Protein AF-A0A849QPF2-F1 (afdb_monomer_lite)

Structure (mmCIF, N/CA/C/O backbone):
data_AF-A0A849QPF2-F1
#
_entry.id   AF-A0A849QPF2-F1
#
loop_
_atom_site.group_PDB
_atom_site.id
_atom_site.type_symbol
_atom_site.label_atom_id
_atom_site.label_alt_id
_atom_site.label_comp_id
_atom_site.label_asym_id
_atom_site.label_entity_id
_atom_site.label_seq_id
_atom_site.pdbx_PDB_ins_code
_atom_site.Cartn_x
_atom_site.Cartn_y
_atom_site.Cartn_z
_atom_site.occupancy
_atom_site.B_iso_or_equiv
_atom_site.auth_seq_id
_atom_site.auth_comp_id
_atom_site.auth_asym_id
_atom_site.auth_atom_id
_atom_site.pdbx_PDB_model_num
ATOM 1 N N . MET A 1 1 ? 4.076 -2.887 12.154 1.00 61.78 1 MET A N 1
ATOM 2 C CA . MET A 1 1 ? 3.739 -2.187 10.897 1.00 61.78 1 MET A CA 1
ATOM 3 C C . MET A 1 1 ? 3.262 -3.240 9.918 1.00 61.78 1 MET A C 1
ATOM 5 O O . MET A 1 1 ? 4.064 -4.089 9.542 1.00 61.78 1 MET A O 1
ATOM 9 N N . SER A 1 2 ? 1.975 -3.258 9.586 1.00 91.19 2 SER A N 1
ATOM 10 C CA . SER A 1 2 ? 1.426 -4.275 8.682 1.00 91.19 2 SER A CA 1
ATOM 11 C C . SER A 1 2 ? 1.463 -3.736 7.259 1.00 91.19 2 SER A C 1
ATOM 13 O O . SER A 1 2 ? 0.749 -2.790 6.940 1.00 91.19 2 SER A O 1
ATOM 15 N N . LYS A 1 3 ? 2.337 -4.304 6.427 1.00 95.75 3 LYS A N 1
ATOM 16 C CA . LYS A 1 3 ? 2.426 -3.992 4.997 1.00 95.75 3 LYS A CA 1
ATOM 17 C C . LYS A 1 3 ? 1.462 -4.880 4.215 1.00 95.75 3 LYS A C 1
ATOM 19 O O . LYS A 1 3 ? 1.319 -6.057 4.535 1.00 95.75 3 LYS A O 1
ATOM 24 N N . ILE A 1 4 ? 0.844 -4.318 3.185 1.00 96.69 4 ILE A N 1
ATOM 25 C CA . ILE A 1 4 ? -0.056 -5.011 2.265 1.00 96.69 4 ILE A CA 1
ATOM 26 C C . ILE A 1 4 ? 0.632 -5.069 0.907 1.00 96.69 4 ILE A C 1
ATOM 28 O O . ILE A 1 4 ? 1.082 -4.051 0.369 1.00 96.69 4 ILE A O 1
ATOM 32 N N . TYR A 1 5 ? 0.715 -6.277 0.372 1.00 97.50 5 TYR A N 1
ATOM 33 C CA . TYR A 1 5 ? 1.359 -6.575 -0.896 1.00 97.50 5 TYR A CA 1
ATOM 34 C C . TYR A 1 5 ? 0.293 -6.982 -1.910 1.00 97.50 5 TYR A C 1
ATOM 36 O O . TYR A 1 5 ? -0.682 -7.638 -1.527 1.00 97.50 5 TYR A O 1
ATOM 44 N N . PRO A 1 6 ? 0.467 -6.629 -3.191 1.00 96.81 6 PRO A N 1
ATOM 45 C CA . PRO A 1 6 ? -0.300 -7.250 -4.256 1.00 96.81 6 PRO A CA 1
ATOM 46 C C . PRO A 1 6 ? -0.148 -8.776 -4.215 1.00 96.81 6 PRO A C 1
ATOM 48 O O . PRO A 1 6 ? 0.891 -9.306 -3.822 1.00 96.81 6 PRO A O 1
ATOM 51 N N . THR A 1 7 ? -1.182 -9.500 -4.627 1.00 97.31 7 THR A N 1
ATOM 52 C CA . THR A 1 7 ? -1.079 -10.950 -4.830 1.00 97.31 7 THR A CA 1
ATOM 53 C C . THR A 1 7 ? -0.470 -11.249 -6.203 1.00 97.31 7 THR A C 1
ATOM 55 O O . THR A 1 7 ? -0.429 -10.379 -7.069 1.00 97.31 7 THR A O 1
ATOM 58 N N . ASN A 1 8 ? -0.059 -12.499 -6.447 1.00 96.50 8 ASN A N 1
ATOM 59 C CA . ASN A 1 8 ? 0.406 -12.936 -7.775 1.00 96.50 8 ASN A CA 1
ATOM 60 C C . ASN A 1 8 ? -0.658 -12.784 -8.878 1.00 96.50 8 ASN A C 1
ATOM 62 O O . ASN A 1 8 ? -0.318 -12.757 -10.054 1.00 96.50 8 ASN A O 1
ATOM 66 N N . SER A 1 9 ? -1.938 -12.711 -8.504 1.00 97.12 9 SER A N 1
ATOM 67 C CA . SER A 1 9 ? -3.053 -12.534 -9.438 1.00 97.12 9 SER A CA 1
ATOM 68 C C . SER A 1 9 ? -3.400 -11.063 -9.682 1.00 97.12 9 SER A C 1
ATOM 70 O O . SER A 1 9 ? -4.334 -10.782 -10.430 1.00 97.12 9 SER A O 1
ATOM 72 N N . HIS A 1 10 ? -2.711 -10.122 -9.029 1.00 94.12 10 HIS A N 1
ATOM 73 C CA . HIS A 1 10 ? -2.947 -8.701 -9.245 1.00 94.12 10 HIS A CA 1
ATOM 74 C C . HIS A 1 10 ? -2.477 -8.322 -10.658 1.00 94.12 10 HIS A C 1
ATOM 76 O O . HIS A 1 10 ? -1.317 -8.575 -10.981 1.00 94.12 10 HIS A O 1
ATOM 82 N N . PRO A 1 11 ? -3.323 -7.696 -11.495 1.00 93.94 11 PRO A N 1
ATOM 83 C CA . PRO A 1 11 ? -3.028 -7.509 -12.918 1.00 93.94 11 PRO A CA 1
ATOM 84 C C . PRO A 1 11 ? -1.754 -6.690 -13.169 1.00 93.94 11 PRO A C 1
ATOM 86 O O . PRO A 1 11 ? -1.022 -6.959 -14.113 1.00 93.94 11 PRO A O 1
ATOM 89 N N . GLU 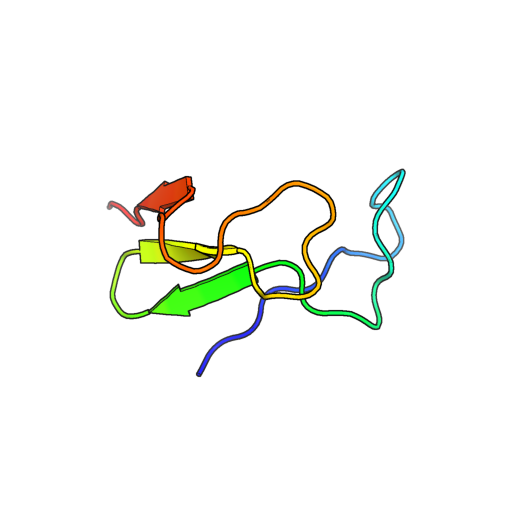A 1 12 ? -1.475 -5.718 -12.297 1.00 91.69 12 GLU A N 1
ATOM 90 C CA . GLU A 1 12 ? -0.366 -4.761 -12.457 1.00 91.69 12 GLU A CA 1
ATOM 91 C C . GLU A 1 12 ? 0.591 -4.734 -11.252 1.00 91.69 12 GLU A C 1
ATOM 93 O O . GLU A 1 12 ? 1.523 -3.934 -11.185 1.00 91.69 12 GLU A O 1
ATOM 98 N N . GLY A 1 13 ? 0.343 -5.578 -10.249 1.00 91.0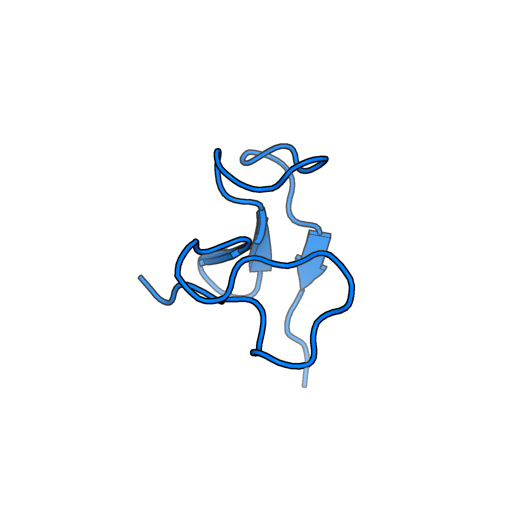6 13 GLY A N 1
ATOM 99 C CA . GLY A 1 13 ? 0.965 -5.451 -8.934 1.00 91.06 13 GLY A CA 1
ATOM 100 C C . GLY A 1 13 ? 2.168 -6.365 -8.788 1.00 91.06 13 GLY A C 1
ATOM 101 O O . GLY A 1 13 ? 2.056 -7.564 -9.014 1.00 91.06 13 GLY A O 1
ATOM 102 N N . ASN A 1 14 ? 3.311 -5.827 -8.356 1.00 93.94 14 ASN A N 1
ATOM 103 C CA . ASN A 1 14 ? 4.459 -6.663 -8.016 1.00 93.94 14 ASN A CA 1
ATOM 104 C C . ASN A 1 14 ? 4.277 -7.249 -6.600 1.00 93.94 14 ASN A C 1
ATOM 106 O O . ASN A 1 14 ? 4.304 -6.486 -5.631 1.00 93.94 14 ASN A O 1
ATOM 110 N N . PRO A 1 15 ? 4.169 -8.581 -6.441 1.00 94.94 15 PRO A N 1
ATOM 111 C CA . PRO A 1 15 ? 3.899 -9.216 -5.149 1.00 94.94 15 PRO A CA 1
ATOM 112 C C . PRO A 1 15 ? 5.057 -9.102 -4.146 1.00 94.94 15 PRO A C 1
ATOM 114 O O . PRO A 1 15 ? 4.874 -9.342 -2.956 1.00 94.94 15 PRO A O 1
ATOM 117 N N . SER A 1 16 ? 6.250 -8.712 -4.602 1.00 96.25 16 SER A N 1
ATOM 118 C CA . SER A 1 16 ? 7.420 -8.494 -3.740 1.00 96.25 16 SER A CA 1
ATOM 119 C C . SER A 1 16 ? 7.502 -7.068 -3.182 1.00 96.25 16 SER A C 1
ATOM 121 O O . SER A 1 16 ? 8.376 -6.778 -2.365 1.00 96.25 16 SER A O 1
ATOM 123 N N . ILE A 1 17 ? 6.621 -6.158 -3.614 1.00 95.88 17 ILE A N 1
ATOM 124 C CA . ILE A 1 17 ? 6.658 -4.737 -3.252 1.00 95.88 17 ILE A CA 1
ATOM 125 C C . ILE A 1 17 ? 5.361 -4.373 -2.533 1.00 95.88 17 ILE A C 1
ATOM 127 O O . ILE A 1 17 ? 4.269 -4.54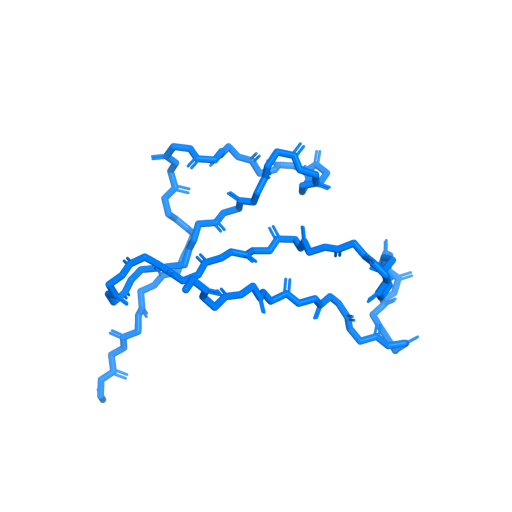5 -3.063 1.00 95.88 17 ILE A O 1
ATOM 131 N N . SER A 1 18 ? 5.465 -3.843 -1.314 1.00 96.81 18 SER A N 1
ATOM 132 C CA . SER A 1 18 ? 4.286 -3.419 -0.556 1.00 96.81 18 SER A CA 1
ATOM 133 C C . SER A 1 18 ? 3.686 -2.168 -1.172 1.00 96.81 18 SER A C 1
ATOM 135 O O . SER A 1 18 ? 4.370 -1.147 -1.265 1.00 96.81 18 SER A O 1
ATOM 137 N N . TRP A 1 19 ? 2.409 -2.215 -1.517 1.00 97.38 19 TRP A N 1
ATOM 138 C CA . TRP A 1 19 ? 1.689 -1.073 -2.072 1.00 97.38 19 TRP A CA 1
ATOM 139 C C . TRP A 1 19 ? 0.984 -0.262 -0.997 1.00 97.38 19 TRP A C 1
ATOM 141 O O . TRP A 1 19 ? 0.910 0.957 -1.111 1.00 97.38 19 TRP A O 1
ATOM 151 N N . PHE A 1 20 ? 0.570 -0.905 0.092 1.00 97.81 20 PHE A N 1
ATOM 152 C CA . PHE A 1 20 ? -0.039 -0.203 1.211 1.00 97.81 20 PHE A CA 1
ATOM 153 C C . PHE A 1 20 ? 0.578 -0.591 2.545 1.00 97.81 20 PHE A C 1
ATOM 155 O O . PHE A 1 20 ? 1.270 -1.603 2.685 1.00 97.81 20 PHE A O 1
ATOM 162 N N . GLU A 1 21 ? 0.283 0.214 3.551 1.00 97.38 21 GLU A N 1
ATOM 163 C CA . GLU A 1 21 ? 0.521 -0.110 4.942 1.00 97.38 21 GLU A CA 1
ATOM 164 C C . GLU A 1 21 ? -0.633 0.347 5.828 1.00 97.38 21 GLU A C 1
ATOM 166 O O . GLU A 1 21 ? -1.309 1.344 5.564 1.00 97.38 21 GLU A O 1
ATOM 171 N N . ILE A 1 22 ? -0.847 -0.403 6.901 1.00 97.69 22 ILE A N 1
ATOM 172 C CA . ILE A 1 22 ? -1.875 -0.118 7.892 1.00 97.69 22 ILE A CA 1
ATOM 173 C C . ILE A 1 22 ? -1.261 0.738 8.999 1.00 97.69 22 ILE A C 1
ATOM 175 O O . ILE A 1 22 ? -0.289 0.333 9.650 1.00 97.69 22 ILE A O 1
ATOM 179 N N . ARG A 1 23 ? -1.858 1.909 9.229 1.00 95.88 23 ARG A N 1
ATOM 180 C CA . ARG A 1 23 ? -1.517 2.842 1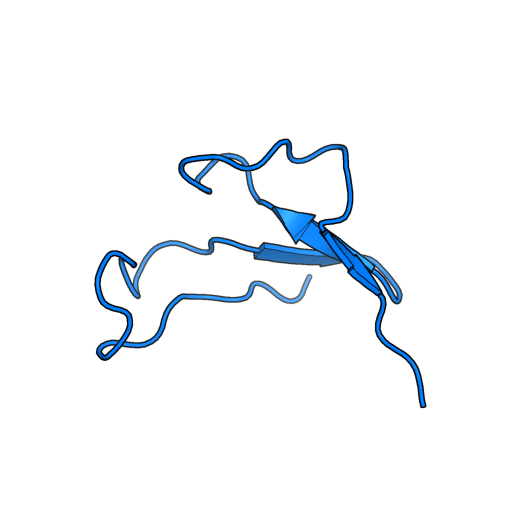0.308 1.00 95.88 23 ARG A CA 1
ATOM 181 C C . ARG A 1 23 ? -2.787 3.122 11.123 1.00 95.88 23 ARG A C 1
ATOM 183 O O . ARG A 1 23 ? -3.625 3.928 10.724 1.00 95.88 23 ARG A O 1
ATOM 190 N N . GLY A 1 24 ? -2.953 2.431 12.252 1.00 95.44 24 GLY A N 1
ATOM 191 C CA . GLY A 1 24 ? -4.204 2.467 13.022 1.00 95.44 24 GLY A CA 1
ATOM 192 C C . GLY A 1 24 ? -5.350 1.799 12.255 1.00 95.44 24 GLY A C 1
ATOM 193 O O . GLY A 1 24 ? -5.185 0.683 11.773 1.00 95.44 24 GLY A O 1
ATOM 194 N N . ASN A 1 25 ? -6.486 2.487 12.110 1.00 97.00 25 ASN A N 1
ATOM 195 C CA . ASN A 1 25 ? -7.638 2.024 11.325 1.00 97.00 25 ASN A CA 1
ATOM 196 C C . ASN A 1 25 ? -7.614 2.508 9.864 1.00 97.00 25 ASN A C 1
ATOM 198 O O . ASN A 1 25 ? -8.624 2.427 9.175 1.00 97.00 25 ASN A O 1
ATOM 202 N N . LYS A 1 26 ? -6.492 3.050 9.386 1.00 97.88 26 LYS A N 1
ATOM 203 C CA . LYS A 1 26 ? -6.372 3.614 8.039 1.00 97.88 26 LYS A CA 1
ATOM 204 C C . LYS A 1 26 ? -5.301 2.898 7.234 1.00 97.88 26 LYS A C 1
ATOM 206 O O . LYS A 1 26 ? -4.275 2.478 7.774 1.00 97.88 26 LYS A O 1
ATOM 211 N N . ILE A 1 27 ? -5.539 2.792 5.933 1.00 98.00 27 ILE A N 1
ATOM 212 C CA . ILE A 1 27 ? -4.636 2.161 4.974 1.00 98.00 27 ILE A CA 1
ATOM 213 C C . ILE A 1 27 ? -4.069 3.252 4.072 1.00 98.00 27 ILE A C 1
ATOM 215 O O . ILE A 1 27 ? -4.805 3.940 3.359 1.00 98.00 27 ILE A O 1
ATOM 219 N N . TYR A 1 28 ? -2.752 3.408 4.130 1.00 98.25 28 TYR A N 1
ATOM 220 C CA . TYR A 1 28 ? -2.003 4.409 3.385 1.00 98.25 28 TYR A CA 1
ATOM 221 C C . TYR A 1 28 ? -1.242 3.738 2.250 1.00 98.25 28 TYR A C 1
ATOM 223 O O . TYR A 1 28 ? -0.682 2.659 2.466 1.00 98.25 28 TYR A O 1
ATOM 231 N N . PRO A 1 29 ? -1.162 4.360 1.066 1.00 98.00 29 PRO A N 1
ATOM 232 C CA . PRO A 1 29 ? -0.185 3.958 0.070 1.00 98.00 29 PRO A CA 1
ATOM 233 C C . PRO A 1 29 ? 1.237 4.067 0.632 1.00 98.00 29 PRO A C 1
ATOM 235 O O . PRO A 1 29 ? 1.527 4.920 1.473 1.00 98.00 29 PRO A O 1
ATOM 238 N N . THR A 1 30 ? 2.144 3.215 0.173 1.00 97.12 30 THR A N 1
ATOM 239 C CA . THR A 1 30 ? 3.577 3.388 0.443 1.00 97.12 30 THR A CA 1
ATOM 240 C C . THR A 1 30 ? 4.220 4.271 -0.631 1.00 97.12 30 THR A C 1
ATOM 242 O O . THR A 1 30 ? 3.620 4.540 -1.668 1.00 97.12 30 THR A O 1
ATOM 245 N N . ASN A 1 31 ? 5.486 4.656 -0.434 1.00 96.31 31 ASN A N 1
ATOM 246 C CA . ASN A 1 31 ? 6.291 5.330 -1.467 1.00 96.31 31 ASN A CA 1
ATOM 247 C C . ASN A 1 31 ? 6.458 4.506 -2.757 1.00 96.31 31 ASN A C 1
ATOM 249 O O . ASN A 1 31 ? 6.872 5.046 -3.775 1.00 96.31 31 ASN A O 1
ATOM 253 N N . SER A 1 32 ? 6.216 3.194 -2.701 1.00 95.25 32 SER A N 1
ATOM 254 C CA . SER A 1 32 ? 6.333 2.297 -3.852 1.00 95.25 32 SER A CA 1
ATOM 255 C C . SER A 1 32 ? 4.996 2.051 -4.554 1.00 95.25 32 SER A C 1
ATOM 257 O O . SER A 1 32 ? 4.965 1.300 -5.528 1.00 95.25 32 SER A O 1
ATOM 259 N N . HIS A 1 33 ? 3.898 2.637 -4.065 1.00 96.06 33 HIS A N 1
ATOM 260 C CA . HIS A 1 33 ? 2.621 2.592 -4.765 1.00 96.06 33 HIS A CA 1
ATOM 261 C C . HIS A 1 33 ? 2.720 3.438 -6.046 1.00 96.06 33 HIS A C 1
ATOM 263 O O . HIS A 1 33 ? 3.159 4.585 -5.956 1.00 96.06 33 HIS A O 1
ATOM 269 N N . PRO A 1 34 ? 2.300 2.934 -7.221 1.00 94.62 34 PRO A N 1
ATOM 270 C CA . PRO A 1 34 ? 2.499 3.636 -8.494 1.00 94.62 34 PRO A CA 1
ATOM 271 C C . PRO A 1 34 ? 1.806 5.006 -8.547 1.00 94.62 34 PRO A C 1
ATOM 273 O O . PRO A 1 34 ? 2.348 5.953 -9.105 1.00 94.62 34 PRO A O 1
ATOM 276 N N . GLU A 1 35 ? 0.628 5.116 -7.931 1.00 94.94 35 GLU A N 1
ATOM 277 C CA . GLU A 1 35 ? -0.223 6.316 -8.014 1.00 94.94 35 GLU A CA 1
ATOM 278 C C . GLU A 1 35 ? -0.506 6.976 -6.653 1.00 94.94 35 GLU A C 1
ATOM 280 O O . GLU A 1 35 ? -1.234 7.962 -6.553 1.00 94.94 35 GLU A O 1
ATOM 285 N N . GLY A 1 36 ? 0.011 6.402 -5.566 1.00 94.25 36 GLY A N 1
ATOM 286 C CA . GLY A 1 36 ? -0.472 6.692 -4.220 1.00 94.25 36 GLY A CA 1
ATOM 287 C C . GLY A 1 36 ? 0.371 7.732 -3.498 1.00 94.25 36 GLY A C 1
ATOM 288 O O . GLY A 1 36 ? 1.589 7.606 -3.426 1.00 94.25 36 GLY A O 1
ATOM 289 N N . ASN A 1 37 ? -0.272 8.733 -2.890 1.00 96.44 37 ASN A N 1
ATOM 290 C CA . ASN A 1 37 ? 0.410 9.650 -1.978 1.00 96.44 37 ASN A CA 1
ATOM 291 C C . ASN A 1 37 ? 0.488 9.035 -0.561 1.00 96.44 37 ASN A C 1
ATOM 293 O O . ASN A 1 37 ? -0.559 8.818 0.054 1.00 96.44 37 ASN A O 1
ATOM 297 N N . PRO A 1 38 ? 1.688 8.817 0.009 1.00 95.56 38 PRO A N 1
ATOM 298 C CA . PRO A 1 38 ? 1.871 8.128 1.294 1.00 95.56 38 PRO A CA 1
ATOM 299 C C . PRO A 1 38 ? 1.387 8.908 2.527 1.00 95.56 38 PRO A C 1
ATOM 301 O O . PRO A 1 38 ? 1.355 8.368 3.643 1.00 95.56 38 PRO A O 1
ATOM 304 N N . SER A 1 39 ? 1.0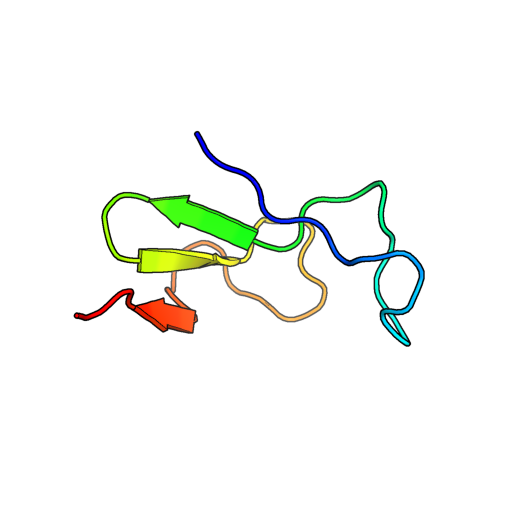18 10.176 2.348 1.00 96.81 39 SER A N 1
ATOM 305 C CA . SER A 1 39 ? 0.466 11.038 3.395 1.00 96.81 39 SER A CA 1
ATOM 306 C C . SER A 1 39 ? -1.065 11.026 3.434 1.00 96.81 39 SER A C 1
ATOM 308 O O . SER A 1 39 ? -1.644 11.514 4.404 1.00 96.81 39 SER A O 1
ATOM 310 N N . ILE A 1 40 ? -1.732 10.468 2.417 1.00 97.62 40 ILE A N 1
ATOM 311 C CA . ILE A 1 40 ? -3.195 10.485 2.288 1.00 97.62 40 ILE A CA 1
ATOM 312 C C . ILE A 1 40 ? -3.722 9.044 2.356 1.00 97.62 40 ILE A C 1
ATOM 314 O O . ILE A 1 40 ? -3.350 8.227 1.515 1.00 97.62 40 ILE A O 1
ATOM 318 N N . PRO A 1 41 ? -4.581 8.699 3.333 1.00 97.69 41 PRO A N 1
ATOM 319 C CA . PRO A 1 41 ? -5.150 7.360 3.417 1.00 97.69 41 PRO A CA 1
ATOM 320 C C . PRO A 1 41 ? -6.152 7.142 2.283 1.00 97.69 41 PRO A C 1
ATOM 322 O O . PRO A 1 41 ? -6.940 8.034 1.970 1.00 97.69 41 PRO A O 1
ATOM 325 N N . TRP A 1 42 ? -6.140 5.951 1.693 1.00 98.00 42 TRP A N 1
ATOM 326 C CA . TRP A 1 42 ? -7.105 5.566 0.656 1.00 98.00 42 TRP A CA 1
ATOM 327 C C . TRP A 1 42 ? -8.294 4.808 1.235 1.00 98.00 42 TRP A C 1
ATOM 329 O O . TRP A 1 42 ? -9.409 4.943 0.742 1.00 98.00 42 TRP A O 1
ATOM 339 N N . TYR A 1 43 ? -8.065 4.047 2.306 1.00 97.94 43 TYR A N 1
ATOM 340 C CA . TYR A 1 43 ? -9.103 3.246 2.942 1.00 97.94 43 TYR A CA 1
ATOM 341 C C . TYR A 1 43 ? -9.125 3.450 4.455 1.00 97.94 43 TYR A C 1
ATOM 343 O O . TYR A 1 43 ? -8.112 3.780 5.080 1.00 97.94 43 TYR A O 1
ATOM 351 N N . GLU A 1 44 ? -10.292 3.196 5.035 1.00 98.00 44 GLU A N 1
ATOM 352 C CA . GLU A 1 44 ? -10.536 3.136 6.471 1.00 98.00 44 GLU A CA 1
ATOM 353 C C . GLU A 1 44 ? -11.183 1.788 6.800 1.00 98.00 44 GLU A C 1
ATOM 355 O O . GLU A 1 44 ? -12.111 1.356 6.120 1.00 98.00 44 GLU A O 1
ATOM 360 N N . ILE A 1 45 ? -10.668 1.119 7.827 1.00 96.88 45 ILE A N 1
ATOM 361 C CA . ILE A 1 45 ? -11.180 -0.145 8.348 1.00 96.88 45 ILE A CA 1
ATOM 362 C C . ILE A 1 45 ? -12.347 0.185 9.284 1.00 96.88 45 ILE A C 1
ATOM 364 O O . ILE A 1 45 ? -12.185 0.986 10.210 1.00 96.88 45 ILE A O 1
ATOM 368 N N . ARG A 1 46 ? -13.509 -0.419 9.027 1.00 96.81 46 ARG A N 1
ATOM 369 C CA . ARG A 1 46 ? -14.752 -0.262 9.795 1.00 96.81 46 ARG A CA 1
ATOM 370 C C . ARG A 1 46 ? -15.369 -1.635 10.064 1.00 96.81 46 ARG A C 1
ATOM 372 O O . ARG A 1 46 ? -15.166 -2.538 9.252 1.00 96.81 46 ARG A O 1
ATOM 379 N N . ASP A 1 47 ? -16.081 -1.749 11.183 1.00 92.81 47 ASP A N 1
ATOM 380 C CA . ASP A 1 47 ? -16.897 -2.915 11.553 1.00 92.81 47 ASP A CA 1
ATOM 381 C C . ASP A 1 47 ? -18.222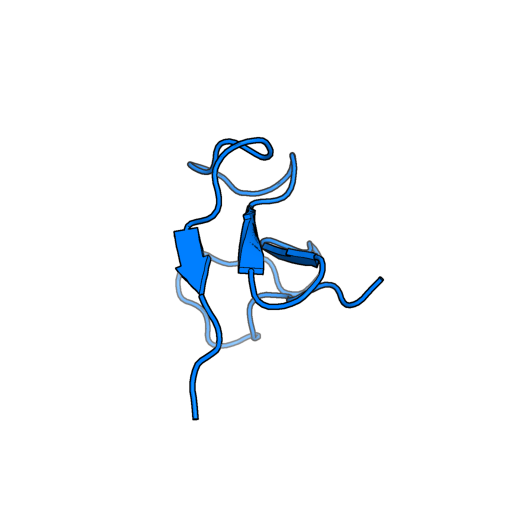 -2.975 10.773 1.00 92.81 47 ASP A C 1
ATOM 383 O O . ASP A 1 47 ? -18.757 -1.893 10.420 1.00 92.81 47 ASP A O 1
#

pLDDT: mean 95.39, std 5.27, range [61.78, 98.25]

Radius of gyration: 10.56 Å; chains: 1; bounding box: 24×24×26 Å

Sequence (47 aa):
MSKIYPTNSHPEGNPSISWFEIRGNKIYPTNSHPEGNPSIPWYEIRD

Secondary structure (DSSP, 8-state):
-EEE---TT-SS--TTS--EEEETTEEEE-TTSSS--TTS-SEE---

Foldseek 3Di:
DAFAADDPPDPPGDRVDGQWDDDPQFIAGDPPNPPGDRVDTPDGHDD